Protein AF-A9JJC4-F1 (afdb_monomer)

Foldseek 3Di:
DPPPDQFAEQPPAPPGDPVSVVVLLVVVCVVCVVCNVVSVVVSVCVVPPDDDPDDQDDQDDDPPDDPVVNVVSVVVNVVVVPDDPSSYHNDDDDPPDDPVD

Mean predicted aligned error: 6.92 Å

Nearest PDB structures (foldseek):
  6jzc-assembly1_A  TM=7.595E-01  e=9.952E-04  Mus musculus
  6och-assembly1_A  TM=7.570E-01  e=1.902E-03  Homo sapiens
  6j4u-assembly1_A  TM=8.163E-01  e=7.410E-03  Homo sapiens

Structure (mmCIF, N/CA/C/O backbone):
data_AF-A9JJC4-F1
#
_entry.id   AF-A9JJC4-F1
#
loop_
_atom_site.group_PDB
_atom_site.id
_atom_site.type_symbol
_atom_site.label_atom_id
_atom_site.label_alt_id
_atom_site.label_comp_id
_atom_site.label_asym_id
_atom_site.label_entity_id
_atom_site.label_seq_id
_atom_site.pdbx_PDB_ins_code
_atom_site.Cartn_x
_atom_site.Cartn_y
_atom_site.Cartn_z
_atom_site.occupancy
_atom_site.B_iso_or_equiv
_atom_site.auth_seq_id
_atom_site.auth_comp_id
_atom_site.auth_asym_id
_atom_site.auth_atom_id
_atom_site.pdbx_PDB_model_num
ATOM 1 N N . LEU A 1 1 ? 11.781 -11.488 23.179 1.00 35.56 1 LEU A N 1
ATOM 2 C CA . LEU A 1 1 ? 10.954 -12.134 22.138 1.00 35.56 1 LEU A CA 1
ATOM 3 C C . LEU A 1 1 ? 10.258 -11.001 21.409 1.00 35.56 1 LEU A C 1
ATOM 5 O O . LEU A 1 1 ? 9.547 -10.256 22.060 1.00 35.56 1 LEU A O 1
ATOM 9 N N . SER A 1 2 ? 10.606 -10.749 20.147 1.00 46.38 2 SER A N 1
ATOM 10 C CA . SER A 1 2 ? 9.946 -9.698 19.366 1.00 46.38 2 SER A CA 1
ATOM 11 C C . SER A 1 2 ? 8.518 -10.166 19.105 1.00 46.38 2 SER A C 1
ATOM 13 O O . SER A 1 2 ? 8.337 -11.224 18.502 1.00 46.38 2 SER A O 1
ATOM 15 N N . ASP A 1 3 ? 7.534 -9.429 19.619 1.00 48.59 3 ASP A N 1
ATOM 16 C CA . ASP A 1 3 ? 6.111 -9.651 19.367 1.00 48.59 3 ASP A CA 1
ATOM 17 C C . ASP A 1 3 ? 5.821 -9.383 17.886 1.00 48.59 3 ASP A C 1
ATOM 19 O O . ASP A 1 3 ? 5.372 -8.310 17.486 1.00 48.59 3 ASP A O 1
ATOM 23 N N . TYR A 1 4 ? 6.159 -10.352 17.037 1.00 57.53 4 TYR A N 1
ATOM 24 C CA . TYR A 1 4 ? 5.856 -10.308 15.619 1.00 57.53 4 TYR A CA 1
ATOM 25 C C . TYR A 1 4 ? 4.342 -10.403 15.460 1.00 57.53 4 TYR A C 1
ATOM 27 O O . TYR A 1 4 ? 3.758 -11.482 15.567 1.00 57.53 4 TYR A O 1
ATOM 35 N N . VAL A 1 5 ? 3.694 -9.263 15.237 1.00 58.22 5 VAL A N 1
ATOM 36 C CA . VAL A 1 5 ? 2.273 -9.242 14.909 1.00 58.22 5 VAL A CA 1
ATOM 37 C C . VAL A 1 5 ? 2.152 -9.529 13.411 1.00 58.22 5 VAL A C 1
ATOM 39 O O . VAL A 1 5 ? 2.620 -8.719 12.607 1.00 58.22 5 VAL A O 1
ATOM 42 N N . PRO A 1 6 ? 1.584 -10.680 13.006 1.00 67.56 6 PRO A N 1
ATOM 43 C CA . PRO A 1 6 ? 1.492 -11.035 11.599 1.00 67.56 6 PRO A CA 1
ATOM 44 C C . PRO A 1 6 ? 0.646 -10.000 10.855 1.00 67.56 6 PRO A C 1
ATOM 46 O O . PRO A 1 6 ? -0.439 -9.625 11.303 1.00 67.56 6 PRO A O 1
ATOM 49 N N . PHE A 1 7 ? 1.155 -9.537 9.715 1.00 71.69 7 P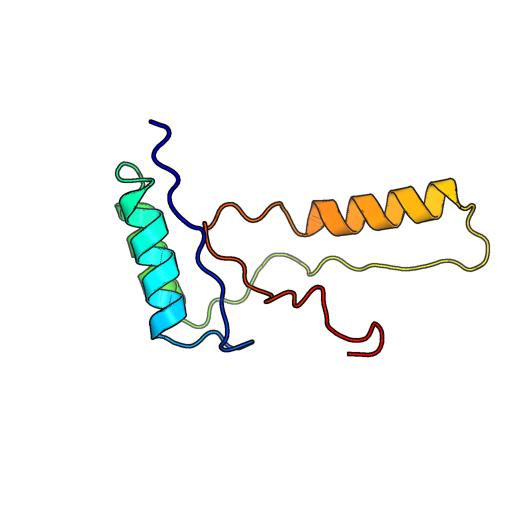HE A N 1
ATOM 50 C CA . PHE A 1 7 ? 0.403 -8.681 8.805 1.00 71.69 7 PHE A CA 1
ATOM 51 C C . PHE A 1 7 ? -0.767 -9.462 8.199 1.00 71.69 7 PHE A C 1
ATOM 53 O O . PHE A 1 7 ? -0.643 -10.635 7.835 1.00 71.69 7 PHE A O 1
ATOM 60 N N . LEU A 1 8 ? -1.918 -8.805 8.077 1.00 84.94 8 LEU A N 1
ATOM 61 C CA . LEU A 1 8 ? -3.085 -9.373 7.412 1.00 84.94 8 LEU A CA 1
ATOM 62 C C . LEU A 1 8 ? -2.876 -9.332 5.893 1.00 84.94 8 LEU A C 1
ATOM 64 O O . LEU A 1 8 ? -2.164 -8.476 5.376 1.00 84.94 8 LEU A O 1
ATOM 68 N N . THR A 1 9 ? -3.492 -10.247 5.149 1.00 86.88 9 THR A N 1
ATOM 69 C CA . THR A 1 9 ? -3.488 -10.214 3.677 1.00 86.88 9 THR A CA 1
ATOM 70 C C . THR A 1 9 ? -4.913 -10.352 3.169 1.00 86.88 9 THR A C 1
ATOM 72 O O . THR A 1 9 ? -5.584 -11.336 3.488 1.00 86.88 9 THR A O 1
ATOM 75 N N . SER A 1 10 ? -5.369 -9.391 2.366 1.00 89.00 10 SER A N 1
ATOM 76 C CA . SER A 1 10 ? -6.665 -9.479 1.698 1.00 89.00 10 SER A CA 1
ATOM 77 C C . SER A 1 10 ? -6.631 -10.561 0.620 1.00 89.00 10 SER A C 1
ATOM 79 O O . SER A 1 10 ? -5.765 -10.562 -0.254 1.00 89.00 10 SER A O 1
ATOM 81 N N . LYS A 1 11 ? -7.594 -11.486 0.684 1.00 88.31 11 LYS A N 1
ATOM 82 C CA . LYS A 1 11 ? -7.818 -12.531 -0.332 1.00 88.31 11 LYS A CA 1
ATOM 83 C C . LYS A 1 11 ? -9.077 -12.291 -1.165 1.00 88.31 11 LYS A C 1
ATOM 85 O O . LYS A 1 11 ? -9.323 -13.025 -2.114 1.00 88.31 11 LYS A O 1
ATOM 90 N N . SER A 1 12 ? -9.887 -11.298 -0.798 1.00 87.81 12 SER A N 1
ATOM 91 C CA . SER A 1 12 ? -11.167 -11.011 -1.458 1.00 87.81 12 SER A CA 1
ATOM 92 C C . SER A 1 12 ? -11.021 -10.206 -2.750 1.00 87.81 12 SER A C 1
ATOM 94 O O . SER A 1 12 ? -11.978 -10.102 -3.509 1.00 87.81 12 SER A O 1
ATOM 96 N N . GLY A 1 13 ? -9.827 -9.676 -3.028 1.00 88.50 13 GLY A N 1
ATOM 97 C CA . GLY A 1 13 ? -9.618 -8.749 -4.132 1.00 88.50 13 GLY A CA 1
ATOM 98 C C . GLY A 1 13 ? -10.271 -7.399 -3.841 1.00 88.50 13 GLY A C 1
ATOM 99 O O . GLY A 1 13 ? -10.250 -6.928 -2.702 1.00 88.50 13 GLY A O 1
ATOM 100 N N . PHE A 1 14 ? -10.829 -6.776 -4.878 1.00 89.88 14 PHE A N 1
ATOM 101 C CA . PHE A 1 14 ? -11.513 -5.489 -4.783 1.00 89.88 14 PHE A CA 1
ATOM 102 C C . PHE A 1 14 ? -12.920 -5.588 -5.395 1.00 89.88 14 PHE A C 1
ATOM 104 O O . PHE A 1 14 ? -13.046 -6.142 -6.490 1.00 89.88 14 PHE A O 1
ATOM 111 N N . PRO A 1 15 ? -13.963 -5.035 -4.744 1.00 89.38 15 PRO A N 1
ATOM 112 C CA . PRO A 1 15 ? -13.927 -4.362 -3.440 1.00 89.38 15 PRO A CA 1
ATOM 113 C C . PRO A 1 15 ? -13.589 -5.325 -2.288 1.00 89.38 15 PRO A C 1
ATOM 115 O O . PRO A 1 15 ? -13.910 -6.510 -2.337 1.00 89.38 15 PRO A O 1
ATOM 118 N N . ILE A 1 16 ? -12.920 -4.807 -1.254 1.00 90.00 16 ILE A N 1
ATOM 119 C CA . ILE A 1 16 ? -12.546 -5.592 -0.070 1.00 90.00 16 ILE A CA 1
ATOM 120 C C . ILE A 1 16 ? -13.826 -5.996 0.672 1.00 90.00 16 ILE A C 1
ATOM 122 O O . ILE A 1 16 ? -14.699 -5.162 0.909 1.00 90.00 16 ILE A O 1
ATOM 126 N N . ASN A 1 17 ? -13.945 -7.272 1.047 1.00 90.31 17 ASN A N 1
ATOM 127 C CA . ASN A 1 17 ? -15.121 -7.743 1.782 1.00 90.31 17 ASN A CA 1
ATOM 128 C C . ASN A 1 17 ? -15.199 -7.149 3.207 1.00 90.31 17 ASN A C 1
ATOM 130 O O . ASN A 1 17 ? -14.186 -6.770 3.796 1.00 90.31 17 ASN A O 1
ATOM 134 N N . ALA A 1 18 ? -16.405 -7.098 3.780 1.00 90.50 18 ALA A N 1
ATOM 135 C CA . ALA A 1 18 ? -16.652 -6.441 5.067 1.00 90.50 18 ALA A CA 1
ATOM 136 C C . ALA A 1 18 ? -15.834 -7.029 6.234 1.00 90.50 18 ALA A C 1
ATOM 138 O O . ALA A 1 18 ? -15.364 -6.288 7.093 1.00 90.50 18 ALA A O 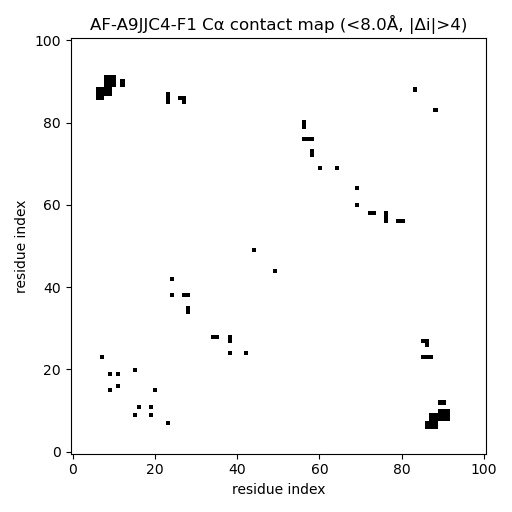1
ATOM 139 N N . GLU A 1 19 ? -15.624 -8.348 6.257 1.00 91.88 19 GLU A N 1
ATOM 140 C CA . GLU A 1 19 ? -14.840 -9.027 7.299 1.00 91.88 19 GLU A CA 1
ATOM 141 C C . GLU A 1 19 ? -13.358 -8.625 7.258 1.00 91.88 19 GLU A C 1
ATOM 143 O O . GLU A 1 19 ? -12.763 -8.278 8.281 1.00 91.88 19 GLU A O 1
ATOM 148 N N . THR A 1 20 ? -12.768 -8.620 6.061 1.00 91.94 20 THR A N 1
ATOM 149 C CA . THR A 1 20 ? -11.385 -8.186 5.837 1.00 91.94 20 THR A CA 1
ATOM 150 C C . THR A 1 20 ? -11.254 -6.699 6.155 1.00 91.94 20 THR A C 1
ATOM 152 O O . THR A 1 20 ? -10.335 -6.304 6.867 1.00 91.94 20 THR A O 1
ATOM 155 N N . TRP A 1 21 ? -12.211 -5.879 5.712 1.00 91.62 21 TRP A N 1
ATOM 156 C CA . TRP A 1 21 ? -12.243 -4.449 6.014 1.00 91.62 21 TRP A CA 1
ATOM 157 C C . TRP A 1 21 ? -12.263 -4.188 7.523 1.00 91.62 21 TRP A C 1
ATOM 159 O O . TRP A 1 21 ? -11.402 -3.480 8.038 1.00 91.62 21 TRP A O 1
ATOM 169 N N . LYS A 1 22 ? -13.170 -4.839 8.261 1.00 91.94 22 LYS A N 1
ATOM 170 C CA . LYS A 1 22 ? -13.246 -4.723 9.721 1.00 91.94 22 LYS A CA 1
ATOM 171 C C . LYS A 1 22 ? -11.945 -5.170 10.398 1.00 91.94 22 LYS 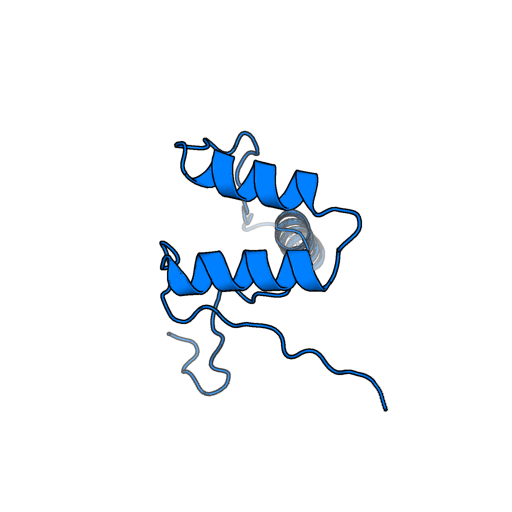A C 1
ATOM 173 O O . LYS A 1 22 ? -11.453 -4.480 11.285 1.00 91.94 22 LYS A O 1
ATOM 178 N N . SER A 1 23 ? -11.358 -6.281 9.950 1.00 92.06 23 SER A N 1
ATOM 179 C CA . SER A 1 23 ? -10.108 -6.814 10.513 1.00 92.06 23 SER A CA 1
ATOM 180 C C . SER A 1 23 ? -8.939 -5.833 10.382 1.00 92.06 23 SER A C 1
ATOM 182 O O . SER A 1 23 ? -8.110 -5.740 11.286 1.00 92.06 23 SER A O 1
ATOM 184 N N . MET A 1 24 ? -8.881 -5.075 9.281 1.00 92.50 24 MET A N 1
ATOM 185 C CA . MET A 1 24 ? -7.898 -4.002 9.100 1.00 92.50 24 MET A CA 1
ATOM 186 C C . MET A 1 24 ? -8.046 -2.921 10.175 1.00 92.50 24 MET A C 1
ATOM 188 O O . MET A 1 24 ? -7.068 -2.555 10.823 1.00 92.50 24 MET A O 1
ATOM 192 N N . PHE A 1 25 ? -9.266 -2.429 10.399 1.00 92.56 25 PHE A N 1
ATOM 193 C CA . PHE A 1 25 ? -9.519 -1.390 11.400 1.00 92.56 25 PHE A CA 1
ATOM 194 C C . PHE A 1 25 ? -9.294 -1.891 12.829 1.00 92.56 25 PHE A C 1
ATOM 196 O O . PHE A 1 25 ? -8.684 -1.180 13.628 1.00 92.56 25 PHE A O 1
ATOM 203 N N . ASP A 1 26 ? -9.697 -3.125 13.141 1.00 92.00 26 ASP A N 1
ATOM 204 C CA . ASP A 1 26 ? -9.426 -3.752 14.438 1.00 92.00 26 ASP A CA 1
ATOM 205 C C . ASP A 1 26 ? -7.912 -3.841 14.708 1.00 92.00 26 ASP A C 1
ATOM 207 O O . ASP A 1 26 ? -7.453 -3.555 15.818 1.00 92.00 26 ASP A O 1
ATOM 211 N N . PHE A 1 27 ? -7.117 -4.187 13.687 1.00 91.56 27 PHE A N 1
ATOM 212 C CA . PHE A 1 27 ? -5.658 -4.195 13.780 1.00 91.56 27 PHE A CA 1
ATOM 213 C C . PHE A 1 27 ? -5.103 -2.790 14.044 1.00 91.56 27 PHE A C 1
ATOM 215 O O . PHE A 1 27 ? -4.314 -2.609 14.975 1.00 91.56 27 PHE A O 1
ATOM 222 N N . CYS A 1 28 ? -5.543 -1.785 13.280 1.00 91.38 28 CYS A N 1
ATOM 223 C CA . CYS A 1 28 ? -5.127 -0.396 13.469 1.00 91.38 28 CYS A CA 1
ATOM 224 C C . CYS A 1 28 ? -5.427 0.105 14.889 1.00 91.38 28 CYS A C 1
ATOM 226 O O . CYS A 1 28 ? -4.556 0.715 15.511 1.00 91.38 28 CYS A O 1
ATOM 228 N N . LEU A 1 29 ? -6.622 -0.190 15.416 1.00 91.56 29 LEU A N 1
ATOM 229 C CA . LEU A 1 29 ? -7.041 0.171 16.774 1.00 91.56 29 LEU A CA 1
ATOM 230 C C . LEU A 1 29 ? -6.176 -0.490 17.848 1.00 91.56 29 LEU A C 1
ATOM 232 O O . LEU A 1 29 ? -5.829 0.153 18.837 1.00 91.56 29 LEU A O 1
ATOM 236 N N . LYS A 1 30 ? -5.822 -1.767 17.658 1.00 90.06 30 LYS A N 1
ATOM 237 C CA . LYS A 1 30 ? -4.982 -2.509 18.604 1.00 90.06 30 LYS A CA 1
ATOM 238 C C . LYS A 1 30 ? -3.567 -1.935 18.686 1.00 90.06 30 LYS A C 1
ATOM 240 O O . LYS A 1 30 ? -3.009 -1.883 19.775 1.00 90.06 30 LYS A O 1
ATOM 245 N N . GLN A 1 31 ? -3.000 -1.525 17.551 1.00 88.88 31 GLN A N 1
ATOM 246 C CA . GLN A 1 31 ? -1.631 -1.004 17.490 1.00 88.88 31 GLN A CA 1
ATOM 247 C C . GLN A 1 31 ? -1.525 0.479 17.858 1.00 88.88 31 GLN A C 1
ATOM 249 O O . GLN A 1 31 ? -0.465 0.925 18.282 1.00 88.88 31 GLN A O 1
ATOM 254 N N . ASN A 1 32 ? -2.607 1.244 17.695 1.00 88.31 32 ASN A N 1
ATOM 255 C CA . ASN A 1 32 ? -2.612 2.695 17.865 1.00 88.31 32 ASN A CA 1
ATOM 256 C C . ASN A 1 32 ? -3.755 3.116 18.796 1.00 88.31 32 ASN A C 1
ATOM 258 O O . ASN A 1 32 ? -4.669 3.838 18.386 1.00 88.31 32 ASN A O 1
ATOM 262 N N . SER A 1 33 ? -3.714 2.662 20.053 1.00 86.88 33 SER A N 1
ATOM 263 C CA . SER A 1 33 ? -4.745 2.970 21.058 1.00 86.88 33 SER A CA 1
ATOM 264 C C . SER A 1 33 ? -4.993 4.471 21.219 1.00 86.88 33 SER A C 1
ATOM 266 O O . SER A 1 33 ? -6.132 4.891 21.425 1.00 86.88 33 SER A O 1
ATOM 268 N N . ASP A 1 34 ? -3.948 5.280 21.053 1.00 94.25 34 ASP A N 1
ATOM 269 C CA . ASP A 1 34 ? -3.995 6.738 21.200 1.00 94.25 34 ASP A CA 1
ATOM 270 C C . ASP A 1 34 ? -4.775 7.414 20.058 1.00 94.25 34 ASP A C 1
ATOM 272 O O . ASP A 1 34 ? -5.357 8.484 20.233 1.00 94.25 34 ASP A O 1
ATOM 276 N N . CYS A 1 35 ? -4.871 6.752 18.901 1.00 91.81 35 CYS A N 1
ATOM 277 C CA . CYS A 1 35 ? -5.590 7.232 17.721 1.00 91.81 35 CYS A CA 1
ATOM 278 C C . CYS A 1 35 ? -7.009 6.656 17.609 1.00 91.81 35 CYS A C 1
ATOM 280 O O . CYS A 1 35 ? -7.651 6.816 16.570 1.00 91.81 35 CYS A O 1
ATOM 282 N N . LYS A 1 36 ? -7.525 6.004 18.664 1.00 92.50 36 LYS A N 1
ATOM 283 C CA . LYS A 1 36 ? -8.816 5.294 18.649 1.00 92.50 36 LYS A CA 1
ATOM 284 C C . LYS A 1 36 ? -9.945 6.107 18.018 1.00 92.50 36 LYS A C 1
ATOM 286 O O . LYS A 1 36 ? -10.626 5.603 17.134 1.00 92.50 36 LYS A O 1
ATOM 291 N N . LYS A 1 37 ? -10.112 7.367 18.436 1.00 93.62 37 LYS A N 1
ATOM 292 C CA . LYS A 1 37 ? -11.169 8.245 17.914 1.00 93.62 37 LYS A CA 1
ATOM 293 C C . LYS A 1 37 ? -11.051 8.444 16.399 1.00 93.62 37 LYS A C 1
ATOM 295 O O . LYS A 1 37 ? -12.014 8.219 15.686 1.00 93.62 37 LYS A O 1
ATOM 300 N N . GLN A 1 38 ? -9.862 8.795 15.910 1.00 92.81 38 GLN A N 1
ATOM 301 C CA . GLN A 1 38 ? -9.625 9.057 14.484 1.00 92.81 38 GLN A CA 1
ATOM 302 C C . GLN A 1 38 ? -9.899 7.817 13.626 1.00 92.81 38 GLN A C 1
ATOM 304 O O . GLN A 1 38 ? -10.454 7.922 12.537 1.00 92.81 38 GLN A O 1
ATOM 309 N N . ILE A 1 39 ? -9.523 6.638 14.128 1.00 92.25 39 ILE A N 1
ATOM 310 C CA . ILE A 1 39 ? -9.730 5.367 13.430 1.00 92.25 39 ILE A CA 1
ATOM 311 C C . ILE A 1 39 ? -11.221 4.995 13.403 1.00 92.25 39 ILE A C 1
ATOM 313 O O . ILE A 1 39 ? -11.709 4.557 12.363 1.00 92.25 39 ILE A O 1
ATOM 317 N N . THR A 1 40 ? -11.950 5.195 14.508 1.00 90.88 40 THR A N 1
ATOM 318 C CA . THR A 1 40 ? -13.408 4.995 14.557 1.00 90.88 40 THR A CA 1
ATOM 319 C C . THR A 1 40 ? -14.136 5.955 13.612 1.00 90.88 40 THR A C 1
ATOM 321 O O . THR A 1 40 ? -14.915 5.494 12.783 1.00 90.88 40 THR A O 1
ATOM 324 N N . ASP A 1 41 ? -13.821 7.252 13.662 1.00 90.94 41 ASP A N 1
ATOM 325 C CA . ASP A 1 41 ? -14.430 8.275 12.799 1.00 90.94 41 ASP A CA 1
ATOM 326 C C . ASP A 1 41 ? -14.177 7.963 11.303 1.00 90.94 41 ASP A C 1
ATOM 328 O O . ASP A 1 41 ? -15.059 8.108 10.451 1.00 90.94 41 ASP A O 1
ATOM 332 N N . LEU A 1 42 ? -12.974 7.476 10.962 1.00 89.00 42 LEU A N 1
ATOM 333 C CA . LEU A 1 42 ? -12.638 7.035 9.604 1.00 89.00 42 LEU A CA 1
ATOM 334 C C . LEU A 1 42 ? -13.447 5.801 9.174 1.00 89.00 42 LEU A C 1
ATOM 336 O O . LEU A 1 42 ? -13.910 5.734 8.037 1.00 89.00 42 LEU A O 1
ATOM 340 N N . TYR A 1 43 ? -13.614 4.820 10.062 1.00 89.25 43 TYR A N 1
ATOM 341 C CA . TYR A 1 43 ? -14.403 3.622 9.773 1.00 89.25 43 TYR A CA 1
ATOM 342 C C . TYR A 1 43 ? -15.871 3.968 9.505 1.00 89.25 43 TYR A C 1
ATOM 344 O O . TYR A 1 43 ? -16.442 3.503 8.520 1.00 89.25 43 TYR A O 1
ATOM 352 N N . GLU A 1 44 ? -16.464 4.814 10.345 1.00 87.19 44 GLU A N 1
ATOM 353 C CA . GLU A 1 44 ? -17.859 5.240 10.220 1.00 87.19 44 GLU A CA 1
ATOM 354 C C . GLU A 1 44 ? -18.078 6.060 8.944 1.00 87.19 44 GLU A C 1
ATOM 356 O O . GLU A 1 44 ? -18.964 5.739 8.154 1.00 87.19 44 GLU A O 1
ATOM 361 N N . SER A 1 45 ? -17.205 7.034 8.666 1.00 83.06 45 SER A N 1
ATOM 362 C CA . SER A 1 45 ? -17.276 7.823 7.426 1.00 83.06 45 SER A CA 1
ATOM 363 C C . SER A 1 45 ? -17.019 7.002 6.160 1.00 83.06 45 SER A C 1
ATOM 365 O O . SER A 1 45 ? -17.548 7.343 5.108 1.00 83.06 45 SER A O 1
ATOM 367 N N . SER A 1 46 ? -16.273 5.892 6.232 1.00 73.12 46 SER A N 1
ATOM 368 C CA . SER A 1 46 ? -16.077 4.994 5.082 1.00 73.12 46 SER A CA 1
ATOM 369 C C . SER A 1 46 ? -17.353 4.275 4.627 1.00 73.12 46 SER A C 1
ATOM 371 O O . SER A 1 46 ? -17.388 3.753 3.514 1.00 73.12 46 SER A O 1
ATOM 373 N N . GLN A 1 47 ? -18.398 4.241 5.466 1.00 68.75 47 GLN A N 1
ATOM 374 C CA . GLN A 1 47 ? -19.718 3.741 5.068 1.00 68.75 47 GLN A CA 1
ATOM 375 C C . GLN A 1 47 ? -20.488 4.744 4.201 1.00 68.75 47 GLN A C 1
ATOM 377 O O . GLN A 1 47 ? -21.433 4.369 3.506 1.00 68.75 47 GLN A O 1
ATOM 382 N N . GLU A 1 48 ? -20.073 6.008 4.213 1.00 65.75 48 GLU A N 1
ATOM 383 C CA . GLU A 1 48 ? -20.547 7.033 3.297 1.00 65.75 48 GLU A CA 1
ATOM 384 C C . GLU A 1 48 ? -19.697 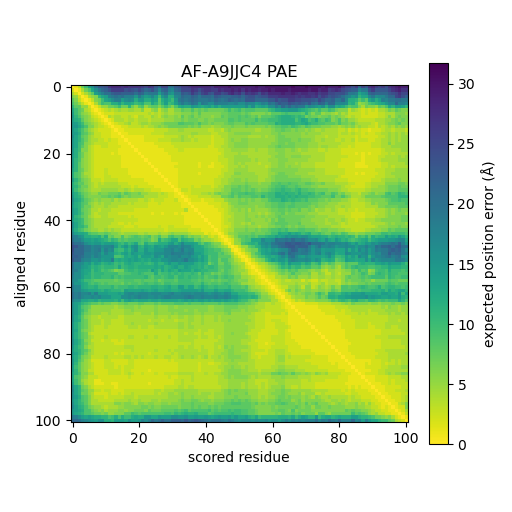6.973 2.014 1.00 65.75 48 GLU A C 1
ATOM 386 O O . GLU A 1 48 ? -18.533 6.582 2.045 1.00 65.75 48 GLU A O 1
ATOM 391 N N . ASN A 1 49 ? -20.257 7.312 0.847 1.00 60.03 49 ASN A N 1
ATOM 392 C CA . ASN A 1 49 ? -19.525 7.270 -0.429 1.00 60.03 49 ASN A CA 1
ATOM 393 C C . ASN A 1 49 ? -18.386 8.315 -0.454 1.00 60.03 49 ASN A C 1
ATOM 395 O O . ASN A 1 49 ? -18.544 9.410 -0.999 1.00 60.03 49 ASN A O 1
ATOM 399 N N . VAL A 1 50 ? -17.230 7.990 0.132 1.00 62.62 50 VAL A N 1
ATOM 400 C CA . VAL A 1 50 ? -16.060 8.872 0.177 1.00 62.62 50 VAL A CA 1
ATOM 401 C C . VAL A 1 50 ? -15.415 8.923 -1.206 1.00 62.62 50 VAL A C 1
ATOM 403 O O . VAL A 1 50 ? -14.764 7.980 -1.657 1.00 62.62 50 VAL A O 1
ATOM 406 N N . ILE A 1 51 ? -15.558 10.059 -1.885 1.00 60.44 51 ILE A N 1
ATOM 407 C CA . ILE A 1 51 ? -14.801 10.346 -3.104 1.00 60.44 51 ILE A CA 1
ATOM 408 C C . ILE A 1 51 ? -13.374 10.714 -2.689 1.00 60.44 51 ILE A C 1
ATOM 410 O O . ILE A 1 51 ? -13.158 11.719 -2.004 1.00 60.44 51 ILE A O 1
ATOM 414 N N . SER A 1 52 ? -12.391 9.916 -3.116 1.00 64.81 52 SER A N 1
ATOM 415 C CA . SER A 1 52 ? -10.979 10.272 -2.947 1.00 64.81 52 SER A CA 1
ATOM 416 C C . SER A 1 52 ? -10.705 11.615 -3.623 1.00 64.81 52 SER A C 1
ATOM 418 O O . SER A 1 52 ? -10.874 11.762 -4.833 1.00 64.81 52 SER A O 1
ATOM 420 N N . LYS A 1 53 ? -10.259 12.601 -2.841 1.00 66.31 53 LYS A N 1
ATOM 421 C CA . LYS A 1 53 ? -9.846 13.918 -3.352 1.00 66.31 53 LYS A CA 1
ATOM 422 C C . LYS A 1 53 ? -8.430 13.907 -3.937 1.00 66.31 53 LYS A C 1
ATOM 424 O O . LYS A 1 53 ? -8.022 14.893 -4.545 1.00 66.31 53 LYS A O 1
ATOM 429 N N . LYS A 1 54 ? -7.662 12.828 -3.734 1.00 73.19 54 LYS A N 1
ATOM 430 C CA . LYS A 1 54 ? -6.277 12.723 -4.205 1.00 73.19 54 LYS A CA 1
ATOM 431 C C . LYS A 1 54 ? -6.270 12.225 -5.657 1.00 73.19 54 LYS A C 1
ATOM 433 O O . LYS A 1 54 ? -6.876 11.184 -5.925 1.00 73.19 54 LYS A O 1
ATOM 438 N N . PRO A 1 55 ? -5.598 12.924 -6.590 1.00 76.50 55 PRO A N 1
ATOM 439 C CA . PRO A 1 55 ? -5.463 12.439 -7.956 1.00 76.50 55 PRO A CA 1
ATOM 440 C C . PRO A 1 55 ? -4.712 11.106 -7.960 1.00 76.50 55 PRO A C 1
ATOM 442 O O . PRO A 1 55 ? -3.730 10.933 -7.233 1.00 76.50 55 PRO A O 1
ATOM 445 N N . LEU A 1 56 ? -5.176 10.166 -8.784 1.00 79.44 56 LEU A N 1
ATOM 446 C CA . LEU A 1 56 ? -4.476 8.902 -8.979 1.00 79.44 56 LEU A CA 1
ATOM 447 C C . LEU A 1 56 ? -3.107 9.180 -9.614 1.00 79.44 56 LEU A C 1
ATOM 449 O O . LEU A 1 56 ? -3.032 9.964 -10.567 1.00 79.44 56 LEU A O 1
ATOM 453 N N . PRO A 1 57 ? -2.028 8.561 -9.114 1.00 81.88 57 PRO A N 1
ATOM 454 C CA . PRO A 1 57 ? -0.722 8.728 -9.721 1.00 81.88 57 PRO A CA 1
ATOM 455 C C . PRO A 1 57 ? -0.737 8.178 -11.148 1.00 81.88 57 PRO A C 1
ATOM 457 O O . PRO A 1 57 ? -1.241 7.088 -11.414 1.00 81.88 57 PRO A O 1
ATOM 460 N N . VAL A 1 58 ? -0.194 8.957 -12.083 1.00 83.81 58 VAL A N 1
ATOM 461 C CA . VAL A 1 58 ? -0.138 8.605 -13.504 1.00 83.81 58 VAL A CA 1
ATOM 462 C C . VAL A 1 58 ? 1.300 8.259 -13.861 1.00 83.81 58 VAL A C 1
ATOM 464 O O . VAL A 1 58 ? 2.200 9.075 -13.673 1.00 83.81 58 VAL A O 1
ATOM 467 N N . PHE A 1 59 ? 1.512 7.071 -14.421 1.00 87.69 59 PHE A N 1
ATOM 468 C CA . PHE A 1 59 ? 2.805 6.650 -14.952 1.00 87.69 59 PHE A CA 1
ATOM 469 C C . PHE A 1 59 ? 2.807 6.760 -16.480 1.00 87.69 59 PHE A C 1
ATOM 471 O O . PHE A 1 59 ? 1.930 6.212 -17.148 1.00 87.69 59 PHE A O 1
ATOM 478 N N . ARG A 1 60 ? 3.777 7.489 -17.043 1.00 87.25 60 ARG A N 1
ATOM 479 C CA . ARG A 1 60 ? 3.952 7.647 -18.494 1.00 87.25 60 ARG A CA 1
ATOM 480 C C . ARG A 1 60 ? 5.380 7.302 -18.885 1.00 87.25 60 ARG A C 1
ATOM 482 O O . ARG A 1 60 ? 6.322 7.735 -18.225 1.00 87.25 60 ARG A O 1
ATOM 489 N N . VAL A 1 61 ? 5.510 6.552 -19.973 1.00 83.50 61 VAL A N 1
ATOM 490 C CA . VAL A 1 61 ? 6.791 6.096 -20.517 1.00 83.50 61 VAL A CA 1
ATOM 491 C C . VAL A 1 61 ? 7.032 6.780 -21.853 1.00 83.50 61 VAL A C 1
ATOM 493 O O . VAL A 1 61 ? 6.173 6.719 -22.732 1.00 83.50 61 VAL A O 1
ATOM 496 N N . ASP A 1 62 ? 8.207 7.386 -22.012 1.00 84.44 62 ASP A N 1
ATOM 497 C CA . ASP A 1 62 ? 8.631 8.002 -23.267 1.00 84.44 62 ASP A CA 1
ATOM 498 C C . ASP A 1 62 ? 9.650 7.107 -23.979 1.00 84.44 62 ASP A C 1
ATOM 500 O O . ASP A 1 62 ? 10.615 6.636 -23.383 1.00 84.44 62 ASP A O 1
ATOM 504 N N . LYS A 1 63 ? 9.466 6.885 -25.286 1.00 78.31 63 LYS A N 1
ATOM 505 C CA . LYS A 1 63 ? 10.312 5.965 -26.075 1.00 78.31 63 LYS A CA 1
ATOM 506 C C . LYS A 1 63 ? 11.767 6.423 -26.247 1.00 78.31 63 LYS A C 1
ATOM 508 O O . LYS A 1 63 ? 12.590 5.635 -26.693 1.00 78.31 63 LYS A O 1
ATOM 513 N N . ILE A 1 64 ? 12.063 7.688 -25.956 1.00 87.88 64 ILE A N 1
ATOM 514 C CA . ILE A 1 64 ? 13.373 8.328 -26.181 1.00 87.88 64 ILE A CA 1
ATOM 515 C C . ILE A 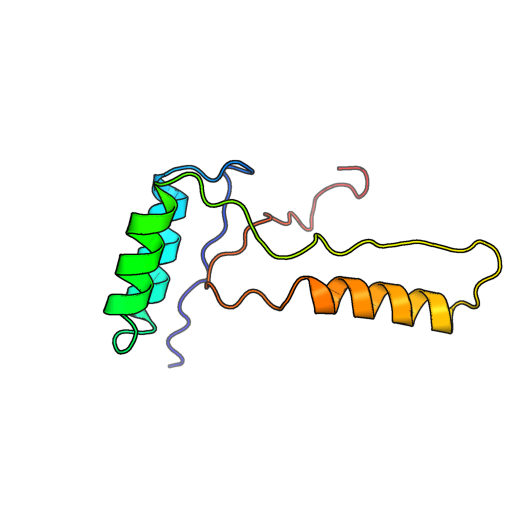1 64 ? 14.134 8.488 -24.844 1.00 87.88 64 ILE A C 1
ATOM 517 O O . ILE A 1 64 ? 15.192 9.103 -24.776 1.00 87.88 64 ILE A O 1
ATOM 521 N N . GLU A 1 65 ? 13.596 7.955 -23.747 1.00 89.62 65 GLU A N 1
ATOM 522 C CA . GLU A 1 65 ? 14.144 8.138 -22.405 1.00 89.62 65 GLU A CA 1
ATOM 523 C C . GLU A 1 65 ? 15.364 7.242 -22.120 1.00 89.62 65 GLU A C 1
ATOM 525 O O . GLU A 1 65 ? 15.443 6.100 -22.573 1.00 89.62 65 GLU A O 1
ATOM 530 N N . THR A 1 66 ? 16.322 7.755 -21.340 1.00 93.62 66 THR A N 1
ATOM 531 C CA . THR A 1 66 ? 17.459 6.965 -20.846 1.00 93.62 66 THR A CA 1
ATOM 532 C C . THR A 1 66 ? 17.003 5.957 -19.788 1.00 93.62 66 THR A C 1
ATOM 534 O O . THR A 1 66 ? 16.036 6.189 -19.063 1.00 93.62 66 THR A O 1
ATOM 537 N N . ALA A 1 67 ? 17.732 4.847 -19.638 1.00 93.00 67 ALA A N 1
ATOM 538 C CA . ALA A 1 67 ? 17.406 3.830 -18.633 1.00 93.00 67 ALA A CA 1
ATOM 539 C C . ALA A 1 67 ? 17.346 4.401 -17.202 1.00 93.00 67 ALA A C 1
ATOM 541 O O . ALA A 1 67 ? 16.459 4.042 -16.433 1.00 93.00 67 ALA A O 1
ATOM 542 N N . GLU A 1 68 ? 18.249 5.321 -16.859 1.00 94.62 68 GLU A N 1
ATOM 543 C CA . GLU A 1 68 ? 18.276 5.978 -15.548 1.00 94.62 68 GLU A CA 1
ATOM 544 C C . GLU A 1 68 ? 17.008 6.802 -15.289 1.00 94.62 68 GLU A C 1
ATOM 546 O O . GLU A 1 68 ? 16.352 6.627 -14.262 1.00 94.62 68 GLU A O 1
ATOM 551 N N . ASN A 1 69 ? 16.615 7.653 -16.241 1.00 92.25 69 ASN A N 1
ATOM 552 C CA . ASN A 1 69 ? 15.415 8.474 -16.098 1.00 92.25 69 ASN A CA 1
ATOM 553 C C . ASN A 1 69 ? 14.152 7.608 -16.008 1.00 92.25 69 ASN A C 1
ATOM 555 O O . ASN A 1 69 ? 13.287 7.863 -15.168 1.00 92.25 69 ASN A O 1
ATOM 559 N N . PHE A 1 70 ? 14.093 6.526 -16.790 1.00 92.94 70 PHE A N 1
ATOM 560 C CA . PHE A 1 70 ? 13.006 5.557 -16.713 1.00 92.94 70 PHE A CA 1
ATOM 561 C C . PHE A 1 70 ? 12.907 4.913 -15.321 1.00 92.94 70 PHE A C 1
ATOM 563 O O . PHE A 1 70 ? 11.827 4.894 -14.727 1.00 92.94 70 PHE A O 1
ATOM 570 N N . LEU A 1 71 ? 14.024 4.431 -14.764 1.00 93.94 71 LEU A N 1
ATOM 571 C CA . LEU A 1 71 ? 14.052 3.847 -13.418 1.00 93.94 71 LEU A CA 1
ATOM 572 C C . LEU A 1 71 ? 13.644 4.868 -12.345 1.00 93.94 71 LEU A C 1
ATOM 574 O O . LEU A 1 71 ? 12.864 4.534 -11.452 1.00 93.94 71 LEU A O 1
ATOM 578 N N . ASN A 1 72 ? 14.081 6.123 -12.474 1.00 93.06 72 ASN A N 1
ATOM 579 C CA . ASN A 1 72 ? 13.667 7.208 -11.583 1.00 93.06 72 ASN A CA 1
ATOM 580 C C . ASN A 1 72 ? 12.153 7.462 -11.656 1.00 93.06 72 ASN A C 1
ATOM 582 O O . ASN A 1 72 ? 11.502 7.609 -10.620 1.00 93.06 72 ASN A O 1
ATOM 586 N N . LYS A 1 73 ? 11.552 7.455 -12.854 1.00 92.19 73 LYS A N 1
ATOM 587 C CA . LYS A 1 73 ? 10.092 7.569 -13.009 1.00 92.19 73 LYS A CA 1
ATOM 588 C C . LYS A 1 73 ? 9.356 6.399 -12.358 1.00 92.19 73 LYS A C 1
ATOM 590 O O . LYS A 1 73 ? 8.349 6.630 -11.690 1.00 92.19 73 LYS A O 1
ATOM 595 N N . VAL A 1 74 ? 9.843 5.165 -12.527 1.00 92.94 74 VAL A N 1
ATOM 596 C CA . VAL A 1 74 ? 9.249 3.975 -11.890 1.00 92.94 74 VAL A CA 1
ATOM 597 C C . VAL A 1 74 ? 9.281 4.125 -10.372 1.00 92.94 74 VAL A C 1
ATOM 599 O O . VAL A 1 74 ? 8.249 3.973 -9.721 1.00 92.94 74 VAL A O 1
ATOM 602 N N . GLN A 1 75 ? 10.432 4.490 -9.804 1.00 94.12 75 GLN A N 1
ATOM 603 C CA . GLN A 1 75 ? 10.566 4.663 -8.360 1.00 94.12 75 GLN A CA 1
ATOM 604 C C . GLN A 1 75 ? 9.674 5.794 -7.832 1.00 94.12 75 GLN A C 1
ATOM 606 O O . GLN A 1 75 ? 9.024 5.630 -6.803 1.00 94.12 75 GLN A O 1
ATOM 611 N N . ASN A 1 76 ? 9.583 6.918 -8.547 1.00 92.44 76 ASN A N 1
ATOM 612 C CA . ASN A 1 76 ? 8.708 8.031 -8.173 1.00 92.44 76 ASN A CA 1
ATOM 613 C C . ASN A 1 76 ? 7.229 7.634 -8.198 1.00 92.44 76 ASN A C 1
ATOM 615 O O . ASN A 1 76 ? 6.479 8.007 -7.295 1.00 92.44 76 ASN A O 1
ATOM 619 N N . TYR A 1 77 ? 6.816 6.837 -9.186 1.00 93.06 77 TYR A N 1
ATOM 620 C CA . TYR A 1 77 ? 5.471 6.275 -9.221 1.00 93.06 77 TYR A CA 1
ATOM 621 C C . TYR A 1 77 ? 5.215 5.364 -8.014 1.00 93.06 77 TYR A C 1
ATOM 623 O O . TYR A 1 77 ? 4.232 5.567 -7.304 1.00 93.06 77 TYR A O 1
ATOM 631 N N . LEU A 1 78 ? 6.123 4.432 -7.713 1.00 93.25 78 LEU A N 1
ATOM 632 C CA . LEU A 1 78 ? 5.996 3.556 -6.544 1.00 93.25 78 LEU A CA 1
ATOM 633 C C . LEU A 1 78 ? 5.944 4.348 -5.228 1.00 93.25 78 LEU A C 1
ATOM 635 O O . LEU A 1 78 ? 5.103 4.066 -4.382 1.00 93.25 78 LEU A O 1
ATOM 639 N N . ASN A 1 79 ? 6.774 5.382 -5.079 1.00 93.00 79 ASN A N 1
ATOM 640 C CA . ASN A 1 79 ? 6.770 6.252 -3.900 1.00 93.00 79 ASN A CA 1
ATOM 641 C C . ASN A 1 79 ? 5.448 7.020 -3.753 1.00 93.00 79 ASN A C 1
ATOM 643 O O . ASN A 1 79 ? 4.971 7.217 -2.638 1.00 93.00 79 ASN A O 1
ATOM 647 N N . SER A 1 80 ? 4.837 7.436 -4.867 1.00 91.31 80 SER A N 1
ATOM 648 C CA . SER A 1 80 ? 3.566 8.172 -4.857 1.00 91.31 80 SER A CA 1
ATOM 649 C C . SER A 1 80 ? 2.362 7.337 -4.403 1.00 91.31 80 SER A C 1
ATOM 651 O O . SER A 1 80 ? 1.359 7.908 -3.965 1.00 91.31 80 SER A O 1
ATOM 653 N N . LEU A 1 81 ? 2.473 6.003 -4.480 1.00 90.56 81 LEU A N 1
ATOM 654 C CA . LEU A 1 81 ? 1.489 5.059 -3.939 1.00 90.56 81 LEU A CA 1
ATOM 655 C C . LEU A 1 81 ? 1.549 4.952 -2.409 1.00 90.56 81 LEU A C 1
ATOM 657 O O . LEU A 1 81 ? 0.614 4.416 -1.824 1.00 90.56 81 LEU A O 1
ATOM 661 N N . GLU A 1 82 ? 2.599 5.506 -1.793 1.00 91.81 82 GLU A N 1
ATOM 662 C CA . GLU A 1 82 ? 2.894 5.462 -0.359 1.00 91.81 82 GLU A CA 1
ATOM 663 C C . GLU A 1 82 ? 3.188 4.046 0.162 1.00 91.81 82 GLU A C 1
ATOM 665 O O . GLU A 1 82 ? 2.710 3.028 -0.344 1.00 91.81 82 GLU A O 1
ATOM 670 N N . TYR A 1 83 ? 4.023 3.961 1.199 1.00 93.00 83 TYR A N 1
ATOM 671 C CA . TYR A 1 83 ? 4.232 2.688 1.876 1.00 93.00 83 TYR A CA 1
ATOM 672 C C . TYR A 1 83 ? 2.995 2.338 2.707 1.00 93.00 83 TYR A C 1
ATOM 674 O O . TYR A 1 83 ? 2.442 3.172 3.424 1.00 93.00 83 TYR A O 1
ATOM 682 N N . ASN A 1 84 ? 2.569 1.081 2.635 1.00 92.38 84 ASN A N 1
ATOM 683 C CA . ASN A 1 84 ? 1.373 0.630 3.323 1.00 92.38 84 ASN A CA 1
ATOM 684 C C . ASN A 1 84 ? 1.647 0.332 4.808 1.00 92.38 84 ASN A C 1
ATOM 686 O O . ASN A 1 84 ? 2.116 -0.750 5.163 1.00 92.38 84 ASN A O 1
ATOM 690 N N . TYR A 1 85 ? 1.292 1.280 5.677 1.00 90.50 85 TYR A N 1
ATOM 691 C CA . TYR A 1 85 ? 1.393 1.154 7.137 1.00 90.50 85 TYR A CA 1
ATOM 692 C C . TYR A 1 85 ? 0.116 0.631 7.817 1.00 90.50 85 TYR A C 1
ATOM 694 O O . TYR A 1 85 ? 0.054 0.578 9.041 1.00 90.50 85 TYR A O 1
ATOM 702 N N . THR A 1 86 ? -0.902 0.213 7.058 1.00 90.50 86 THR A N 1
ATOM 703 C CA . THR A 1 86 ? -2.192 -0.238 7.627 1.00 90.50 86 THR A CA 1
ATOM 704 C C . THR A 1 86 ? -2.116 -1.596 8.333 1.00 90.50 86 THR A C 1
ATOM 706 O O . THR A 1 86 ? -3.069 -2.017 8.980 1.00 90.50 86 THR A O 1
ATOM 709 N N . GLY A 1 87 ? -1.006 -2.325 8.177 1.00 89.50 87 GLY A N 1
ATOM 710 C CA . GLY A 1 87 ? -0.875 -3.701 8.662 1.00 89.50 87 GLY A CA 1
ATOM 711 C C . GLY A 1 87 ? -1.646 -4.734 7.835 1.00 89.50 87 GLY A C 1
ATOM 712 O O . GLY A 1 87 ? -1.629 -5.919 8.174 1.00 89.50 87 GLY A O 1
ATOM 713 N N . MET A 1 88 ? -2.283 -4.315 6.736 1.00 92.69 88 MET A N 1
ATOM 714 C CA . MET A 1 88 ? -2.976 -5.187 5.796 1.00 92.69 88 MET A CA 1
ATOM 715 C C . MET A 1 88 ? -2.390 -5.073 4.391 1.00 92.69 88 MET A C 1
ATOM 717 O O . MET A 1 88 ? -2.517 -4.050 3.729 1.00 92.69 88 MET A O 1
ATOM 721 N N . GLN A 1 89 ? -1.824 -6.159 3.875 1.00 93.12 89 GLN A N 1
ATOM 722 C CA . GLN A 1 89 ? -1.450 -6.277 2.471 1.00 93.12 89 GLN A CA 1
ATOM 723 C C . GLN A 1 89 ? -2.708 -6.412 1.598 1.00 93.12 89 GLN A C 1
ATOM 725 O O . GLN A 1 89 ? -3.438 -7.399 1.699 1.00 93.12 89 GLN A O 1
ATOM 730 N N . PHE A 1 90 ? -2.952 -5.441 0.713 1.00 93.12 90 PHE A N 1
ATOM 731 C CA . PHE A 1 90 ? -4.146 -5.428 -0.144 1.00 93.12 90 PHE A CA 1
ATOM 732 C C . PHE A 1 90 ? -4.062 -6.361 -1.358 1.00 93.12 90 PHE A C 1
ATOM 734 O O . PHE A 1 90 ? -5.078 -6.895 -1.791 1.00 93.12 90 PHE A O 1
ATOM 741 N N . PHE A 1 91 ? -2.860 -6.579 -1.896 1.00 92.50 91 PHE A N 1
ATOM 742 C CA . PHE A 1 91 ? -2.632 -7.442 -3.054 1.00 92.50 91 PHE A CA 1
ATOM 743 C C . PHE A 1 91 ? -1.936 -8.721 -2.611 1.00 92.50 91 PHE A C 1
ATOM 745 O O . PHE A 1 91 ? -0.773 -8.677 -2.212 1.00 92.50 91 PHE A O 1
ATOM 752 N N . GLN A 1 92 ? -2.610 -9.866 -2.684 1.00 90.62 92 GLN A N 1
ATOM 753 C CA . GLN A 1 92 ? -1.966 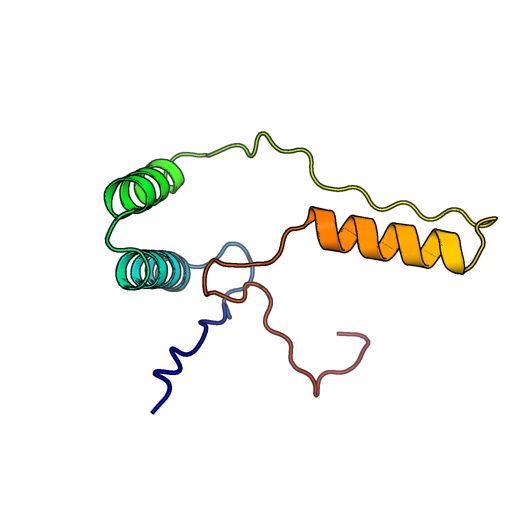-11.149 -2.416 1.00 90.62 92 GLN A CA 1
ATOM 754 C C . GLN A 1 92 ? -0.939 -11.461 -3.515 1.00 90.62 92 GLN A C 1
ATOM 756 O O . GLN A 1 92 ? -1.285 -11.551 -4.689 1.00 90.62 92 GLN A O 1
ATOM 761 N N . VAL A 1 93 ? 0.322 -11.676 -3.131 1.00 89.31 93 VAL A N 1
ATOM 762 C CA . VAL A 1 93 ? 1.396 -12.030 -4.072 1.00 89.31 93 VAL A CA 1
ATOM 763 C C . VAL A 1 93 ? 1.757 -13.501 -3.906 1.00 89.31 93 VAL A 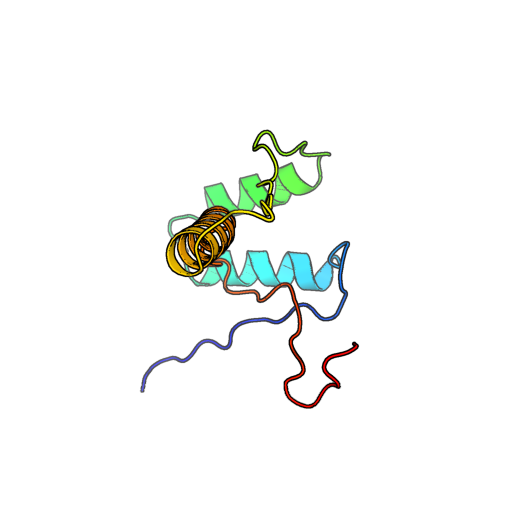C 1
ATOM 765 O O . VAL A 1 93 ? 2.327 -13.898 -2.889 1.00 89.31 93 VAL A O 1
ATOM 768 N N . ASN A 1 94 ? 1.456 -14.316 -4.919 1.00 89.38 94 ASN A N 1
ATOM 769 C CA . ASN A 1 94 ? 1.933 -15.694 -4.991 1.00 89.38 94 ASN A CA 1
ATOM 770 C C . ASN A 1 94 ? 3.260 -15.743 -5.759 1.00 89.38 94 ASN A C 1
ATOM 772 O O . ASN A 1 94 ? 3.276 -15.701 -6.985 1.00 89.38 94 ASN A O 1
ATOM 776 N N . ARG A 1 95 ? 4.375 -15.879 -5.035 1.00 89.69 95 ARG A N 1
ATOM 777 C CA . ARG A 1 95 ? 5.723 -15.920 -5.630 1.00 89.69 95 ARG A CA 1
ATOM 778 C C . ARG A 1 95 ? 5.981 -17.144 -6.519 1.00 89.69 95 ARG A C 1
ATOM 780 O O . ARG A 1 95 ? 6.931 -17.124 -7.287 1.00 89.69 95 ARG A O 1
ATOM 787 N N . GLY A 1 96 ? 5.165 -18.193 -6.406 1.00 93.38 96 GLY A N 1
ATOM 788 C CA . GLY A 1 96 ? 5.216 -19.365 -7.284 1.00 93.38 96 GLY A CA 1
ATOM 789 C C . GLY A 1 96 ? 4.292 -19.267 -8.502 1.00 93.38 96 GLY A C 1
ATOM 790 O O . GLY A 1 96 ? 4.190 -20.229 -9.259 1.00 93.38 96 GLY A O 1
ATOM 791 N N . ALA A 1 97 ? 3.569 -18.156 -8.678 1.00 90.06 97 ALA A N 1
ATOM 792 C CA . 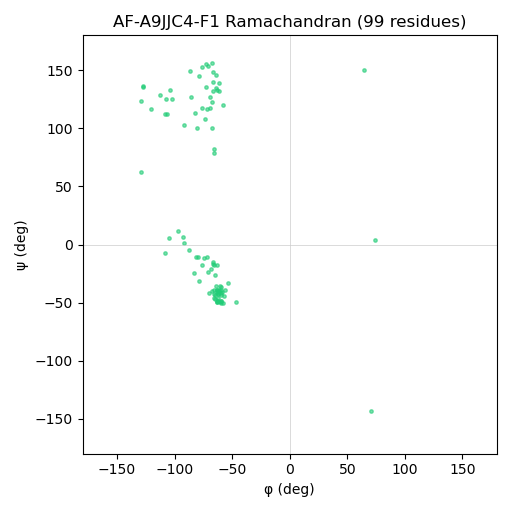ALA A 1 97 ? 2.718 -17.958 -9.845 1.00 90.06 97 ALA A CA 1
ATOM 793 C C . ALA A 1 97 ? 3.547 -17.678 -11.111 1.00 90.06 97 ALA A C 1
ATOM 795 O O . ALA A 1 97 ? 4.670 -17.182 -11.050 1.00 90.06 97 ALA A O 1
ATOM 796 N N . SER A 1 98 ? 2.963 -17.989 -12.272 1.00 93.81 98 SER A N 1
ATOM 797 C CA . SER A 1 98 ? 3.527 -17.611 -13.572 1.00 93.81 98 SER A CA 1
ATOM 798 C C . SER A 1 98 ? 3.561 -16.089 -13.724 1.00 93.81 98 SER A C 1
ATOM 800 O O . SER A 1 98 ? 2.636 -15.415 -13.285 1.00 93.81 98 SER A O 1
ATOM 802 N N . ILE A 1 99 ? 4.574 -15.560 -14.416 1.00 90.00 99 ILE A N 1
ATOM 803 C CA . ILE A 1 99 ? 4.735 -14.117 -14.676 1.00 90.00 99 ILE A CA 1
ATOM 804 C C . ILE A 1 99 ? 3.598 -13.508 -15.517 1.00 90.00 99 ILE A C 1
ATOM 806 O O . ILE A 1 99 ? 3.434 -12.296 -15.550 1.00 90.00 99 ILE A O 1
ATOM 810 N N . ILE A 1 100 ? 2.826 -14.345 -16.214 1.00 89.56 100 ILE A N 1
ATOM 811 C CA . ILE A 1 100 ? 1.721 -13.922 -17.089 1.00 89.56 100 ILE A CA 1
ATOM 812 C C . ILE A 1 100 ? 0.399 -13.789 -16.298 1.00 89.56 100 ILE A C 1
ATOM 814 O O . ILE A 1 100 ? -0.615 -13.392 -16.864 1.00 89.56 100 ILE A O 1
ATOM 818 N N . ARG A 1 101 ? 0.381 -14.151 -15.008 1.00 59.31 101 ARG A N 1
ATOM 819 C CA . ARG A 1 101 ? -0.819 -14.109 -14.162 1.00 59.31 101 ARG A CA 1
ATOM 820 C C . ARG A 1 101 ? -0.953 -12.823 -13.367 1.00 59.31 101 ARG A C 1
ATOM 822 O O . ARG A 1 101 ? 0.066 -12.367 -12.810 1.00 59.31 101 ARG A O 1
#

Solvent-accessible surface area (backbone atoms only — not comparable to full-atom values): 6697 Å² total; per-residue (Å²): 131,84,84,78,74,81,68,44,68,40,84,67,54,82,75,66,45,69,68,60,52,50,51,38,52,54,50,43,40,71,78,35,64,91,46,40,65,64,56,50,54,50,56,59,51,63,75,43,94,74,75,77,86,68,80,78,88,82,86,84,88,64,97,85,60,52,73,67,60,50,52,52,51,52,51,52,51,58,57,72,70,51,84,86,80,59,51,51,43,66,70,73,80,66,89,87,56,62,92,91,110

Secondary structure (DSSP, 8-state):
-----PPEE--S-SSPPHHHHHHHHHHHHHH-GGGHHHHHHHHHHTTS-----SPPP-----TT--HHHHHHHHHHHHHHT----SSEESS---TTS-TT-

InterPro domains:
  IPR028131 Tubulinyl-Tyr carboxypeptidase [PF14822] (5-95)
  IPR028131 Tubulinyl-Tyr carboxypeptidase [PTHR15750] (4-96)

Sequence (101 aa):
LSDYVPFLTSKSGFPINAETWKSMFDFCLKQNSDCKKQITDLYESSQENVISKKPLPVFRVDKIETAENFLNKVQNYLNSLEYNYTGMQFFQVNRGASIIR

Organism: Schistosoma mansoni (NCBI:txid6183)

pLDDT: mean 85.24,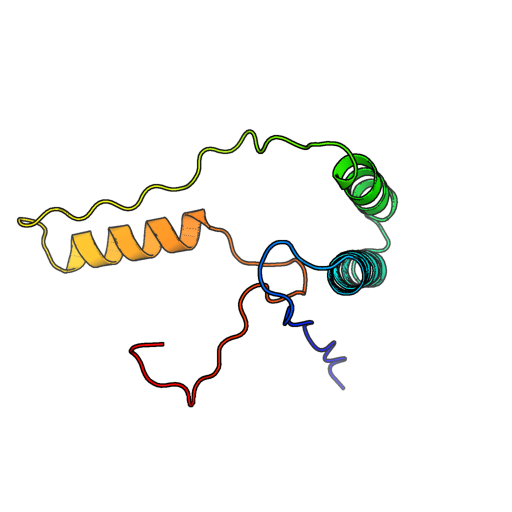 std 12.0, range [35.56, 94.62]

Radius of gyration: 17.73 Å; Cα contacts (8 Å, |Δi|>4): 50; chains: 1; bounding box: 39×33×48 Å